Protein AF-J2KLL9-F1 (afdb_monomer_lite)

Sequence (105 aa):
MEKHSPVQDWRDEIERNAYNAAFFELGLRWHWDGETYDRLMDLSQNASERIGHYLKTHQPHLLRAYDAEFLAVAIEQKKEIHRKREMASSSYFNWAESHGVELGA

Foldseek 3Di:
DPDDDPVVVVVLVLLQVLLQQLCVVVVNPDGDDPVLSVVLVVVDPDQLVSQLVCCVPPPVVVCVVDPSNVVSVSSVVSSVVSVVVCVVVCVPDDPVPVPDPPPDD

Radius of gyration: 17.24 Å; chains: 1; bounding box: 37×26×60 Å

Structure (mmCIF, N/CA/C/O backbone):
data_AF-J2KLL9-F1
#
_entry.id   AF-J2KLL9-F1
#
loop_
_atom_site.group_PDB
_atom_site.id
_atom_site.type_symbol
_atom_site.label_atom_id
_atom_site.label_alt_id
_atom_site.label_comp_id
_atom_site.label_asym_id
_atom_site.label_entity_id
_atom_site.label_seq_id
_atom_site.pdbx_PDB_ins_code
_atom_site.Cartn_x
_atom_site.Cartn_y
_atom_site.Cartn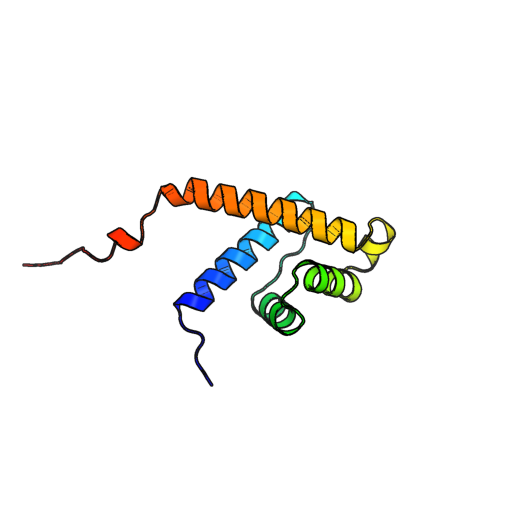_z
_atom_site.occupancy
_atom_site.B_iso_or_equiv
_atom_site.auth_seq_id
_atom_site.auth_comp_id
_atom_site.auth_asym_id
_atom_site.auth_atom_id
_atom_site.pdbx_PDB_model_num
ATOM 1 N N . MET A 1 1 ? -12.884 -15.745 -23.047 1.00 40.19 1 MET A N 1
ATOM 2 C CA . MET A 1 1 ? -11.538 -15.625 -22.447 1.00 40.19 1 MET A CA 1
ATOM 3 C C . MET A 1 1 ? -10.802 -14.561 -23.239 1.00 40.19 1 MET A C 1
ATOM 5 O O . MET A 1 1 ? -10.025 -14.879 -24.133 1.00 40.19 1 MET A O 1
ATOM 9 N N . GLU A 1 2 ? -11.169 -13.301 -23.012 1.00 44.78 2 GLU A N 1
AT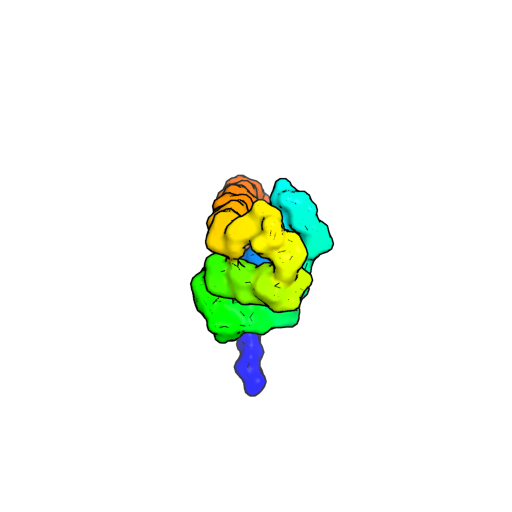OM 10 C CA . GLU A 1 2 ? -10.493 -12.167 -23.638 1.00 44.78 2 GLU A CA 1
ATOM 11 C C . GLU A 1 2 ? -9.120 -12.046 -22.992 1.00 44.78 2 GLU A C 1
ATOM 13 O O . GLU A 1 2 ? -8.986 -11.876 -21.784 1.00 44.78 2 GLU A O 1
ATOM 18 N N . LYS A 1 3 ? -8.096 -12.288 -23.805 1.00 46.12 3 LYS A N 1
ATOM 19 C CA . LYS A 1 3 ? -6.705 -12.195 -23.397 1.00 46.12 3 LYS A CA 1
ATOM 20 C C . LYS A 1 3 ? -6.432 -10.719 -23.140 1.00 46.12 3 LYS A C 1
ATOM 22 O O . LYS A 1 3 ? -6.513 -9.932 -24.084 1.00 46.12 3 LYS A O 1
ATOM 27 N N . HIS A 1 4 ? -6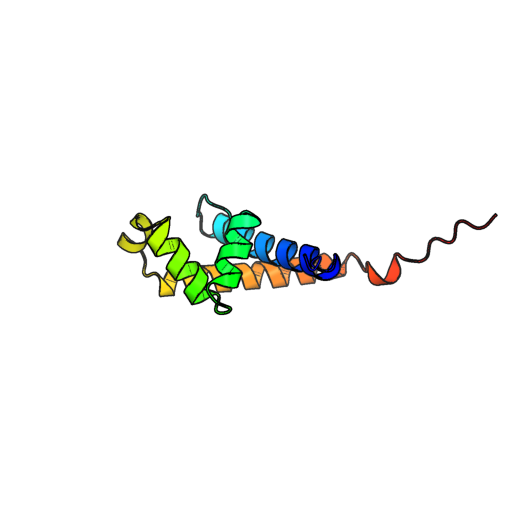.129 -10.360 -21.893 1.00 48.91 4 HIS A N 1
ATOM 28 C CA . HIS A 1 4 ? -5.521 -9.068 -21.592 1.00 48.91 4 HIS A CA 1
ATOM 29 C C . HIS A 1 4 ? -4.379 -8.859 -22.588 1.00 48.91 4 HIS A C 1
ATOM 31 O O . HIS A 1 4 ? -3.573 -9.764 -22.828 1.00 48.91 4 HIS A O 1
ATOM 37 N N . SER A 1 5 ? -4.372 -7.709 -23.260 1.00 53.22 5 SER A N 1
ATOM 38 C CA . SER A 1 5 ? -3.299 -7.412 -24.202 1.00 53.22 5 SER A CA 1
ATOM 39 C C . SER A 1 5 ? -1.966 -7.425 -23.441 1.00 53.22 5 SER A C 1
ATOM 41 O O . SER A 1 5 ? -1.930 -6.948 -22.307 1.00 53.22 5 SER A O 1
ATOM 43 N N . PRO A 1 6 ? -0.852 -7.889 -24.037 1.00 55.50 6 PRO A N 1
ATOM 44 C CA . PRO A 1 6 ? 0.463 -7.889 -23.375 1.00 55.50 6 PRO A CA 1
ATOM 45 C C . PRO A 1 6 ? 0.902 -6.480 -22.927 1.00 55.50 6 PRO A C 1
ATOM 47 O O . PRO A 1 6 ? 1.724 -6.322 -22.034 1.00 55.50 6 PRO A O 1
ATOM 50 N N . VAL A 1 7 ? 0.294 -5.442 -23.515 1.00 58.28 7 VAL A N 1
ATOM 51 C CA . VAL A 1 7 ? 0.483 -4.020 -23.192 1.00 58.28 7 VAL A CA 1
ATOM 52 C C . VAL A 1 7 ? -0.427 -3.532 -22.038 1.00 58.28 7 VAL A C 1
ATOM 54 O O . VAL A 1 7 ? -0.426 -2.356 -21.683 1.00 58.28 7 VAL A O 1
ATOM 57 N N . GLN A 1 8 ? -1.238 -4.384 -21.428 1.00 62.31 8 GLN A N 1
ATOM 58 C CA . GLN A 1 8 ? -1.942 -4.061 -20.180 1.00 62.31 8 GLN A CA 1
ATOM 59 C C . GLN A 1 8 ? -1.218 -4.716 -19.007 1.00 62.31 8 GLN A C 1
ATOM 61 O O . GLN A 1 8 ? -0.831 -4.011 -18.084 1.00 62.31 8 GLN A O 1
ATOM 66 N N . ASP A 1 9 ? -0.853 -5.988 -19.170 1.00 67.56 9 ASP A N 1
ATOM 67 C CA . ASP A 1 9 ? -0.115 -6.793 -18.190 1.00 67.56 9 ASP A CA 1
ATOM 68 C C . ASP A 1 9 ? 1.129 -6.070 -17.630 1.00 67.56 9 ASP A C 1
ATOM 70 O O . ASP A 1 9 ? 1.199 -5.777 -16.442 1.00 67.56 9 ASP A O 1
ATOM 74 N N . TRP A 1 10 ? 2.032 -5.596 -18.496 1.00 71.81 10 TRP A N 1
ATOM 75 C CA . TRP A 1 10 ? 3.225 -4.835 -18.078 1.00 71.81 10 TRP A CA 1
ATOM 76 C C . TRP A 1 10 ? 2.933 -3.530 -17.299 1.00 71.81 10 TRP A C 1
ATOM 78 O O . TRP A 1 10 ? 3.738 -3.112 -16.470 1.00 71.81 10 TRP A O 1
ATOM 88 N N . ARG A 1 11 ? 1.802 -2.848 -17.545 1.00 78.44 11 ARG A N 1
ATOM 89 C CA . ARG A 1 11 ? 1.441 -1.591 -16.857 1.00 78.44 11 ARG A CA 1
ATOM 90 C C . ARG A 1 11 ? 0.921 -1.883 -15.463 1.00 78.44 11 ARG A C 1
ATOM 92 O O . ARG A 1 11 ? 1.289 -1.179 -14.525 1.00 78.44 11 ARG A O 1
ATOM 99 N N . ASP A 1 12 ? 0.100 -2.919 -15.350 1.00 82.25 12 ASP A N 1
ATOM 100 C CA . ASP A 1 12 ? -0.386 -3.428 -14.076 1.00 82.25 12 ASP A CA 1
ATOM 101 C C . ASP A 1 12 ? 0.777 -3.946 -13.221 1.00 82.25 12 ASP A C 1
ATOM 103 O O . ASP A 1 12 ? 0.840 -3.664 -12.024 1.00 82.25 12 ASP A O 1
ATOM 107 N N . GLU A 1 13 ? 1.774 -4.592 -13.832 1.00 82.94 13 GLU A N 1
ATOM 108 C CA . GLU A 1 13 ? 2.998 -5.000 -13.140 1.00 82.94 13 GLU A CA 1
ATOM 109 C C . GLU A 1 13 ? 3.821 -3.816 -12.618 1.00 82.94 13 GLU A C 1
ATOM 111 O O . GLU A 1 13 ? 4.249 -3.842 -11.460 1.00 82.94 13 GLU A O 1
ATOM 116 N N . ILE A 1 14 ? 4.017 -2.770 -13.432 1.00 84.75 14 ILE A N 1
ATOM 117 C CA . ILE A 1 14 ? 4.720 -1.543 -13.021 1.00 84.75 14 ILE A CA 1
ATOM 118 C C . ILE A 1 14 ? 3.971 -0.857 -11.873 1.00 84.75 14 ILE A C 1
ATOM 120 O O . ILE A 1 14 ? 4.576 -0.468 -10.871 1.00 84.75 14 ILE A O 1
ATOM 124 N N . GLU A 1 15 ? 2.648 -0.723 -11.979 1.00 86.12 15 GLU A N 1
ATOM 125 C CA . GLU A 1 15 ? 1.848 -0.100 -10.927 1.00 86.12 15 GLU A CA 1
ATOM 126 C C . GLU A 1 15 ? 1.883 -0.917 -9.626 1.00 86.12 15 GLU A C 1
ATOM 128 O O . GLU A 1 15 ? 2.126 -0.357 -8.550 1.00 86.12 15 GLU A O 1
ATOM 133 N N . ARG A 1 16 ? 1.724 -2.242 -9.712 1.00 90.12 16 ARG A N 1
ATOM 134 C CA . ARG A 1 16 ? 1.851 -3.159 -8.573 1.00 90.12 16 ARG A CA 1
ATOM 135 C C . ARG A 1 16 ? 3.231 -3.052 -7.920 1.00 90.12 16 ARG A C 1
ATOM 137 O O . ARG A 1 16 ? 3.321 -2.999 -6.693 1.00 90.12 16 ARG A O 1
ATOM 144 N N . ASN A 1 17 ? 4.303 -2.973 -8.711 1.00 88.12 17 ASN A N 1
ATOM 145 C CA . ASN A 1 17 ? 5.660 -2.808 -8.192 1.00 88.12 17 ASN A CA 1
ATOM 146 C C . ASN A 1 17 ? 5.830 -1.479 -7.436 1.00 88.12 17 ASN A C 1
ATOM 148 O O . ASN A 1 17 ? 6.407 -1.460 -6.348 1.00 88.12 17 ASN A O 1
ATOM 152 N N . ALA A 1 18 ? 5.256 -0.384 -7.943 1.00 89.00 18 ALA A N 1
ATOM 153 C CA . ALA A 1 18 ? 5.283 0.911 -7.262 1.00 89.00 18 ALA A CA 1
ATOM 154 C C . ALA A 1 18 ? 4.549 0.882 -5.907 1.00 89.00 18 ALA A C 1
ATOM 156 O O . ALA A 1 18 ? 5.023 1.484 -4.939 1.00 89.00 18 ALA A O 1
ATOM 157 N N . TYR A 1 19 ? 3.428 0.157 -5.806 1.00 90.38 19 TYR A N 1
ATOM 158 C CA . TYR A 1 19 ? 2.760 -0.086 -4.521 1.00 90.38 19 TYR A CA 1
ATOM 159 C C . TYR A 1 19 ? 3.629 -0.920 -3.573 1.00 90.38 19 TYR A C 1
ATOM 161 O O . TYR A 1 19 ? 3.792 -0.553 -2.411 1.00 90.38 19 TYR A O 1
ATOM 169 N N . ASN A 1 20 ? 4.246 -1.995 -4.067 1.00 91.50 20 ASN A N 1
ATOM 170 C CA . ASN A 1 20 ? 5.121 -2.848 -3.260 1.00 91.50 20 ASN A CA 1
ATOM 171 C C . ASN A 1 20 ? 6.339 -2.085 -2.715 1.00 91.50 20 ASN A C 1
ATOM 173 O O . ASN A 1 20 ? 6.683 -2.225 -1.540 1.00 91.50 20 ASN A O 1
ATOM 177 N N . ALA A 1 21 ? 6.939 -1.211 -3.526 1.00 89.75 21 ALA A N 1
ATOM 178 C CA . ALA A 1 21 ? 8.001 -0.312 -3.086 1.00 89.75 21 ALA A CA 1
ATOM 179 C C . ALA A 1 21 ? 7.515 0.667 -2.001 1.00 89.75 21 ALA A C 1
ATOM 181 O O . ALA A 1 21 ? 8.193 0.857 -0.989 1.00 89.75 21 ALA A O 1
ATOM 182 N N . ALA A 1 22 ? 6.315 1.235 -2.166 1.00 91.31 22 ALA A N 1
ATOM 183 C CA . ALA A 1 22 ? 5.712 2.118 -1.172 1.00 91.31 22 ALA A CA 1
ATOM 184 C C . ALA A 1 22 ? 5.469 1.411 0.171 1.00 91.31 22 ALA A C 1
ATOM 186 O O . ALA A 1 22 ? 5.747 1.987 1.224 1.00 91.31 22 ALA A O 1
ATOM 187 N N . PHE A 1 23 ? 4.999 0.159 0.153 1.00 90.94 23 PHE A N 1
ATOM 188 C CA . PHE A 1 23 ? 4.832 -0.645 1.366 1.00 90.94 23 PHE A CA 1
ATOM 189 C C . PHE A 1 23 ? 6.165 -0.854 2.084 1.00 90.94 23 PHE A C 1
ATOM 191 O O . PHE A 1 23 ? 6.263 -0.579 3.282 1.00 90.94 23 PHE A O 1
ATOM 198 N N . PHE A 1 24 ? 7.203 -1.250 1.346 1.00 89.62 24 PHE A N 1
ATOM 199 C CA . PHE A 1 24 ? 8.533 -1.473 1.904 1.00 89.62 24 PHE A CA 1
ATOM 200 C C . PHE A 1 24 ? 9.105 -0.208 2.563 1.00 89.62 24 PHE A C 1
ATOM 202 O O . PHE A 1 24 ? 9.611 -0.268 3.683 1.00 89.62 24 PHE A O 1
ATOM 209 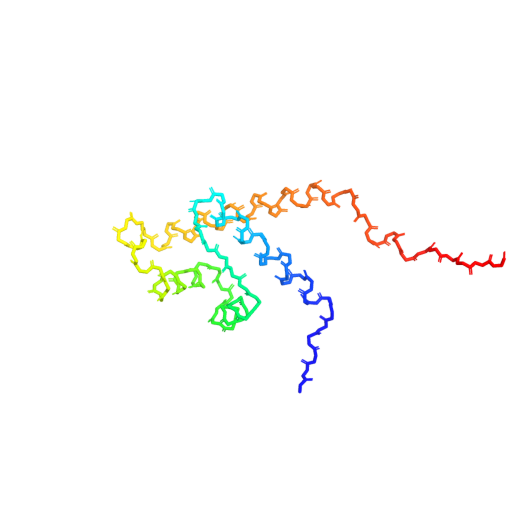N N . GLU A 1 25 ? 8.956 0.956 1.926 1.00 88.62 25 GLU A N 1
ATOM 210 C CA . GLU A 1 25 ? 9.409 2.240 2.480 1.00 88.62 25 GLU A CA 1
ATOM 211 C C . GLU A 1 25 ? 8.624 2.713 3.704 1.00 88.62 25 GLU A C 1
ATOM 213 O O . GLU A 1 25 ? 9.171 3.412 4.557 1.00 88.62 25 GLU A O 1
ATOM 218 N N . LEU A 1 26 ? 7.350 2.339 3.809 1.00 87.81 26 LEU A N 1
ATOM 219 C CA . LEU A 1 26 ? 6.533 2.588 4.998 1.00 87.81 26 LEU A CA 1
ATOM 220 C C . LEU A 1 26 ? 6.792 1.560 6.115 1.00 87.81 26 LEU A C 1
ATOM 222 O O . LEU A 1 26 ? 6.174 1.638 7.174 1.00 87.81 26 LEU A O 1
ATOM 226 N N . GLY A 1 27 ? 7.702 0.602 5.901 1.00 88.94 27 GLY A N 1
ATOM 227 C CA . GLY A 1 27 ? 8.004 -0.470 6.852 1.00 88.94 27 GLY A CA 1
ATOM 228 C C . GLY A 1 27 ? 6.930 -1.559 6.913 1.00 88.94 27 GLY A C 1
ATOM 229 O O . GLY A 1 27 ? 6.920 -2.372 7.841 1.00 88.94 27 GLY A O 1
ATOM 230 N N . LEU A 1 28 ? 6.026 -1.590 5.934 1.00 88.38 28 LEU A N 1
ATOM 231 C CA . LEU A 1 28 ? 4.966 -2.581 5.814 1.00 88.38 28 LEU A CA 1
ATOM 232 C C . LEU A 1 28 ? 5.558 -3.841 5.172 1.00 88.38 28 LEU A C 1
ATOM 234 O O . LEU A 1 28 ? 6.032 -3.822 4.040 1.00 88.38 28 LEU A O 1
ATOM 238 N N . ARG A 1 29 ? 5.562 -4.954 5.910 1.00 86.25 29 ARG A N 1
ATOM 239 C CA . ARG A 1 29 ? 6.218 -6.210 5.495 1.00 86.25 29 ARG A CA 1
ATOM 240 C C . ARG A 1 29 ? 5.342 -7.095 4.600 1.00 86.25 29 ARG A C 1
ATOM 242 O O . ARG A 1 29 ? 5.403 -8.317 4.707 1.00 86.25 29 ARG A O 1
ATOM 249 N N . TRP A 1 30 ? 4.505 -6.502 3.757 1.00 88.88 30 TRP A N 1
ATOM 250 C CA . TRP A 1 30 ? 3.679 -7.234 2.797 1.00 88.88 30 TRP A CA 1
ATOM 251 C C . TRP A 1 30 ? 3.833 -6.659 1.396 1.00 88.88 30 TRP A C 1
ATOM 253 O O . TRP A 1 30 ? 4.275 -5.529 1.207 1.00 88.88 30 TRP A O 1
ATOM 263 N N . HIS A 1 31 ? 3.398 -7.442 0.419 1.00 91.69 31 HIS A N 1
ATOM 264 C CA . HIS A 1 31 ? 3.300 -7.046 -0.975 1.00 91.69 31 HIS A CA 1
ATOM 265 C C . HIS A 1 31 ? 1.978 -7.552 -1.555 1.00 91.69 31 HIS A C 1
ATOM 267 O O . HIS A 1 31 ? 1.384 -8.505 -1.043 1.00 91.69 31 HIS A O 1
ATOM 273 N N . TRP A 1 32 ? 1.519 -6.923 -2.629 1.00 91.69 32 TRP A N 1
ATOM 274 C CA . TRP A 1 32 ? 0.448 -7.457 -3.457 1.00 91.69 32 TRP A CA 1
ATOM 275 C C . TRP A 1 32 ? 1.049 -8.303 -4.575 1.00 91.69 32 TRP A C 1
ATOM 277 O O . TRP A 1 32 ? 1.946 -7.858 -5.293 1.00 91.69 32 TRP A O 1
ATOM 287 N N . ASP A 1 33 ? 0.566 -9.539 -4.681 1.00 90.31 33 ASP A N 1
ATOM 288 C CA . ASP A 1 33 ? 0.782 -10.397 -5.845 1.00 90.31 33 ASP A CA 1
ATOM 289 C C . ASP A 1 33 ? -0.204 -10.023 -6.972 1.00 90.31 33 ASP A C 1
ATOM 291 O O . ASP A 1 33 ? -1.095 -9.198 -6.764 1.00 90.31 33 ASP A O 1
ATOM 295 N N . GLY A 1 34 ? -0.046 -10.593 -8.170 1.00 86.69 34 GLY A N 1
ATOM 296 C CA . GLY A 1 34 ? -0.918 -10.332 -9.318 1.00 86.69 34 GLY A CA 1
ATOM 297 C C . GLY A 1 34 ? -2.373 -10.672 -9.028 1.00 86.69 34 GLY A C 1
ATOM 298 O O . GLY A 1 34 ? -3.241 -9.852 -9.298 1.00 86.69 34 GLY A O 1
ATOM 299 N N . GLU A 1 35 ? -2.635 -11.808 -8.377 1.00 88.44 35 GLU A N 1
ATOM 300 C CA . GLU A 1 35 ? -4.006 -12.206 -8.027 1.00 88.44 35 GLU A CA 1
ATOM 301 C C . GLU A 1 35 ? -4.649 -11.231 -7.025 1.00 88.44 35 GLU A C 1
ATOM 303 O O . GLU A 1 35 ? -5.797 -10.812 -7.184 1.00 88.44 35 GLU A O 1
ATOM 308 N N . THR A 1 36 ? -3.895 -10.818 -6.000 1.00 90.12 36 THR A N 1
ATOM 309 C CA . THR A 1 36 ? -4.369 -9.838 -5.012 1.00 90.12 36 THR A CA 1
ATOM 310 C C . THR A 1 36 ? -4.632 -8.486 -5.664 1.00 90.12 36 THR A C 1
ATOM 312 O O . THR A 1 36 ? -5.630 -7.842 -5.354 1.00 90.12 36 THR A O 1
ATOM 315 N N . TYR A 1 37 ? -3.742 -8.047 -6.553 1.00 89.25 37 TYR A N 1
ATOM 316 C CA . TYR A 1 37 ? -3.873 -6.778 -7.255 1.00 89.25 37 TYR A CA 1
ATOM 317 C C . TYR A 1 37 ? -5.094 -6.770 -8.183 1.00 89.25 37 TYR A C 1
ATOM 319 O O . TYR A 1 37 ? -5.889 -5.837 -8.108 1.00 89.25 37 TYR A O 1
ATOM 327 N N . ASP A 1 38 ? -5.295 -7.828 -8.970 1.00 88.62 38 ASP A N 1
ATOM 328 C CA . ASP A 1 38 ? -6.438 -7.969 -9.878 1.00 88.62 38 ASP A CA 1
ATOM 329 C C . ASP A 1 38 ? -7.772 -7.959 -9.115 1.00 88.62 38 ASP A C 1
ATOM 331 O O . ASP A 1 38 ? -8.657 -7.154 -9.403 1.00 88.62 38 ASP A O 1
ATOM 335 N N . ARG A 1 39 ? -7.868 -8.729 -8.018 1.00 89.62 39 ARG A N 1
ATOM 336 C CA . ARG A 1 39 ? -9.041 -8.701 -7.128 1.00 89.62 39 ARG A CA 1
ATOM 337 C C . ARG A 1 39 ? -9.314 -7.303 -6.566 1.00 89.62 39 ARG A C 1
ATOM 339 O O . ARG A 1 39 ? -10.469 -6.918 -6.398 1.00 89.62 39 ARG A O 1
ATOM 346 N N . LEU A 1 40 ? -8.271 -6.555 -6.211 1.00 89.88 40 LEU A N 1
ATOM 347 C CA . LEU A 1 40 ? -8.431 -5.193 -5.704 1.00 89.88 40 LEU A CA 1
ATOM 348 C C . LEU A 1 40 ? -8.851 -4.226 -6.819 1.00 89.88 40 LEU A C 1
ATOM 350 O O . LEU A 1 40 ? -9.656 -3.337 -6.552 1.00 89.88 40 LEU A O 1
ATOM 354 N N . MET A 1 41 ? -8.353 -4.393 -8.047 1.00 88.38 41 MET A N 1
ATOM 355 C CA . MET A 1 41 ? -8.790 -3.611 -9.210 1.00 88.38 41 MET A CA 1
ATOM 356 C C . MET A 1 41 ? -10.267 -3.841 -9.543 1.00 88.38 41 MET A C 1
ATOM 358 O O . MET A 1 41 ? -10.970 -2.868 -9.813 1.00 88.38 41 MET A O 1
ATOM 362 N N . ASP A 1 42 ? -10.744 -5.086 -9.456 1.00 89.44 42 ASP A N 1
ATOM 363 C CA . ASP A 1 42 ? -12.161 -5.436 -9.646 1.00 89.44 42 ASP A CA 1
ATOM 364 C C . ASP A 1 42 ? -13.061 -4.807 -8.567 1.00 89.44 42 ASP A C 1
ATOM 366 O O . ASP A 1 42 ? -14.167 -4.347 -8.849 1.00 89.44 42 ASP A O 1
ATOM 370 N N . LEU A 1 43 ? -12.557 -4.700 -7.330 1.00 89.88 43 LEU A N 1
ATOM 371 C CA . LEU A 1 43 ? -13.296 -4.117 -6.210 1.00 89.88 43 LEU A CA 1
ATOM 372 C C . LEU A 1 43 ? -13.599 -2.621 -6.407 1.00 89.88 43 LEU A C 1
ATOM 374 O O . LEU A 1 43 ? -14.719 -2.178 -6.155 1.00 89.88 43 LEU A O 1
ATOM 378 N N . SER A 1 44 ? -12.593 -1.814 -6.754 1.00 88.31 44 SER A N 1
ATOM 379 C CA . SER A 1 44 ? -12.773 -0.371 -6.952 1.00 88.31 44 SER A CA 1
ATOM 380 C C . SER A 1 44 ? -11.634 0.232 -7.766 1.00 88.31 44 SER A C 1
ATOM 382 O O . SER A 1 44 ? -10.462 -0.087 -7.571 1.00 88.31 44 SER A O 1
ATOM 384 N N . GLN A 1 45 ? -11.959 1.204 -8.620 1.00 84.69 45 GLN A N 1
ATOM 385 C CA . GLN A 1 45 ? -10.962 2.020 -9.319 1.00 84.69 45 GLN A CA 1
ATOM 386 C C . GLN A 1 45 ? -10.279 3.043 -8.392 1.00 84.69 45 GLN A C 1
ATOM 388 O O . GLN A 1 45 ? -9.198 3.538 -8.720 1.00 84.69 45 GLN A O 1
ATOM 393 N N . ASN A 1 46 ? -10.853 3.320 -7.216 1.00 88.25 46 ASN A N 1
ATOM 394 C CA . ASN A 1 46 ? -10.287 4.243 -6.237 1.00 88.25 46 ASN A CA 1
ATOM 395 C C . ASN A 1 46 ? -9.211 3.551 -5.389 1.00 88.25 46 ASN A C 1
ATOM 397 O O . ASN A 1 46 ? -9.500 2.630 -4.623 1.00 88.25 46 ASN A O 1
ATOM 401 N N . ALA A 1 47 ? -7.970 4.038 -5.455 1.00 86.81 47 ALA A N 1
ATOM 402 C CA . ALA A 1 47 ? -6.848 3.474 -4.705 1.00 86.81 47 ALA A CA 1
ATOM 403 C C . ALA A 1 47 ? -7.079 3.455 -3.187 1.00 86.81 47 ALA A C 1
ATOM 405 O O . ALA A 1 47 ? -6.823 2.436 -2.545 1.00 86.81 47 ALA A O 1
ATOM 406 N N . SER A 1 48 ? -7.629 4.533 -2.622 1.00 88.25 48 SER A N 1
ATOM 407 C CA . SER A 1 48 ? -7.925 4.603 -1.189 1.00 88.25 48 SER A CA 1
ATOM 408 C C . SER A 1 48 ? -8.951 3.570 -0.734 1.00 88.25 48 SER A C 1
ATOM 410 O O . SER A 1 48 ? -8.792 2.990 0.339 1.00 88.25 48 SER A O 1
ATOM 412 N N . GLU A 1 49 ? -9.972 3.287 -1.548 1.00 90.88 49 GLU A N 1
ATOM 413 C CA . GLU A 1 49 ? -10.958 2.253 -1.222 1.00 90.88 49 GLU A CA 1
ATOM 414 C C . GLU A 1 49 ? -10.340 0.857 -1.261 1.00 90.88 49 GLU A C 1
ATOM 416 O O . GLU A 1 49 ? -10.550 0.075 -0.334 1.00 90.88 49 GLU A O 1
ATOM 421 N N . ARG A 1 50 ? -9.513 0.564 -2.273 1.00 91.69 50 ARG A N 1
ATOM 422 C CA . ARG A 1 50 ? -8.780 -0.708 -2.369 1.00 91.69 50 ARG A CA 1
ATOM 423 C C . ARG A 1 50 ? -7.862 -0.927 -1.174 1.00 91.69 50 ARG A C 1
ATOM 425 O O . ARG A 1 50 ? -7.921 -1.973 -0.529 1.00 91.69 50 ARG A O 1
ATOM 432 N N . ILE A 1 51 ? -7.034 0.070 -0.860 1.00 90.69 51 ILE A N 1
ATOM 433 C CA . ILE A 1 51 ? -6.095 0.013 0.264 1.00 90.69 51 ILE A CA 1
ATOM 434 C C . ILE A 1 51 ? -6.868 -0.128 1.574 1.00 90.69 51 ILE A C 1
ATOM 436 O O . ILE A 1 51 ? -6.567 -1.011 2.373 1.00 90.69 51 ILE A O 1
ATOM 440 N N . GLY A 1 52 ? -7.901 0.691 1.782 1.00 91.75 52 GLY A N 1
ATOM 441 C CA . GLY A 1 52 ? -8.733 0.637 2.978 1.00 91.75 52 GLY A CA 1
ATOM 442 C C . GLY A 1 52 ? -9.421 -0.716 3.154 1.00 91.75 52 GLY A C 1
ATOM 443 O O . GLY A 1 52 ? -9.433 -1.257 4.260 1.00 91.75 52 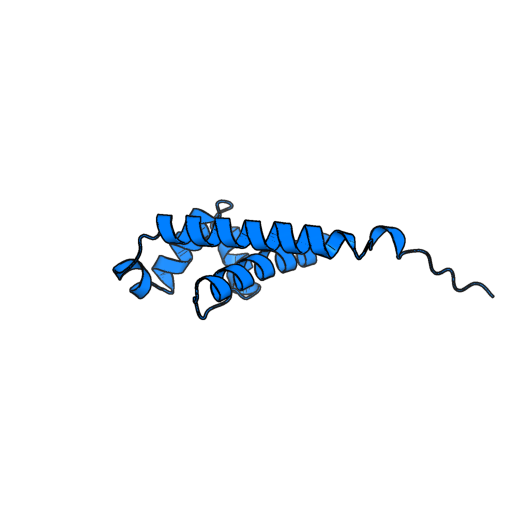GLY A O 1
ATOM 444 N N . HIS A 1 53 ? -9.950 -1.298 2.076 1.00 92.25 53 HIS A N 1
ATOM 445 C CA . HIS A 1 53 ? -10.542 -2.632 2.100 1.00 92.25 53 HIS A CA 1
ATOM 446 C C . HIS A 1 53 ? -9.496 -3.701 2.443 1.00 92.25 53 HIS A C 1
ATOM 448 O O . HIS A 1 53 ? -9.717 -4.508 3.345 1.00 92.25 53 HIS A O 1
ATOM 454 N N . TYR A 1 54 ? -8.328 -3.673 1.795 1.00 92.31 54 TYR A N 1
ATOM 455 C CA . TYR A 1 54 ? -7.242 -4.614 2.076 1.00 92.31 54 TYR A CA 1
ATOM 456 C C . TYR A 1 54 ? -6.768 -4.526 3.533 1.00 92.31 54 TYR A C 1
ATOM 458 O O . TYR A 1 54 ? -6.600 -5.550 4.195 1.00 92.31 54 TYR A O 1
ATOM 466 N N . LEU A 1 55 ? -6.610 -3.310 4.065 1.00 91.56 55 LEU A N 1
ATOM 467 C CA . LEU A 1 55 ? -6.215 -3.087 5.454 1.00 91.56 55 LEU A CA 1
ATOM 468 C C . LEU A 1 55 ? -7.255 -3.637 6.435 1.00 91.56 55 LEU A C 1
ATOM 470 O O . LEU A 1 55 ? -6.884 -4.290 7.406 1.00 91.56 55 LEU A O 1
ATOM 474 N N . LYS A 1 56 ? -8.550 -3.434 6.173 1.00 91.06 56 LYS A N 1
ATOM 475 C CA . LYS A 1 56 ? -9.630 -3.958 7.027 1.00 91.06 56 LYS A CA 1
ATOM 476 C C . LYS A 1 56 ? -9.673 -5.486 7.033 1.00 91.06 56 LYS A C 1
ATOM 478 O O . LYS A 1 56 ? -9.871 -6.077 8.091 1.00 91.06 56 LYS A O 1
ATOM 483 N N . THR A 1 57 ? -9.464 -6.111 5.877 1.00 91.31 57 THR A N 1
ATOM 484 C CA . THR A 1 57 ? -9.584 -7.566 5.710 1.00 91.31 57 THR A CA 1
ATOM 485 C C . THR A 1 57 ? -8.331 -8.317 6.165 1.00 91.31 57 THR A C 1
ATOM 487 O O . THR A 1 57 ? -8.433 -9.318 6.869 1.00 91.31 57 THR A O 1
ATOM 490 N N . HIS A 1 58 ? -7.141 -7.837 5.792 1.00 90.00 58 HIS A N 1
ATOM 491 C CA . HIS A 1 58 ? -5.879 -8.557 5.999 1.00 90.00 58 HIS A CA 1
ATOM 492 C C . HIS A 1 58 ? -5.005 -7.969 7.111 1.00 90.00 58 HIS A C 1
ATOM 494 O O . HIS A 1 58 ? -4.200 -8.692 7.694 1.00 90.00 58 HIS A O 1
ATOM 500 N N . GLN A 1 59 ? -5.140 -6.674 7.417 1.00 89.62 59 GLN A N 1
ATOM 501 C CA . GLN A 1 59 ? -4.267 -5.958 8.356 1.00 89.62 59 GLN A CA 1
ATOM 502 C C . GLN A 1 59 ? -5.043 -5.185 9.447 1.00 89.62 59 GLN A C 1
ATOM 504 O O . GLN A 1 59 ? -4.684 -4.048 9.768 1.00 89.62 59 GLN A O 1
ATOM 509 N N . PRO A 1 60 ? -6.085 -5.765 10.084 1.00 89.38 60 PRO A N 1
ATOM 510 C CA . PRO A 1 60 ? -6.916 -5.029 11.042 1.00 89.38 60 PRO A CA 1
ATOM 511 C C . PRO A 1 60 ? -6.127 -4.551 12.269 1.00 89.38 60 PRO A C 1
ATOM 513 O O . PRO A 1 60 ? -6.520 -3.602 12.940 1.00 89.38 60 PRO A O 1
ATOM 516 N N . HIS A 1 61 ? -4.988 -5.183 12.566 1.00 88.75 61 HIS A N 1
ATOM 517 C CA . HIS A 1 61 ? -4.121 -4.789 13.671 1.00 88.75 61 HIS A CA 1
ATOM 518 C C . HIS A 1 61 ? -3.459 -3.420 13.459 1.00 88.75 61 HIS A C 1
ATOM 520 O O . HIS A 1 61 ? -3.230 -2.711 14.434 1.00 88.75 61 HIS A O 1
ATOM 526 N N . LEU A 1 62 ? -3.200 -3.014 12.214 1.00 87.69 62 LEU A N 1
ATOM 527 C CA . LEU A 1 62 ? -2.674 -1.682 11.903 1.00 87.69 62 LEU A CA 1
ATOM 528 C C . LEU A 1 62 ? -3.714 -0.590 12.060 1.00 87.69 62 LEU A C 1
ATOM 530 O O . LEU A 1 62 ? -3.372 0.507 12.492 1.00 87.69 62 LEU A O 1
ATOM 534 N N . LEU A 1 63 ? -4.980 -0.923 11.809 1.00 89.50 63 LEU A N 1
ATOM 535 C CA . LEU A 1 63 ? -6.102 -0.011 12.015 1.00 89.50 63 LEU A CA 1
ATOM 536 C C . LEU A 1 63 ? -6.353 0.317 13.494 1.00 89.50 63 LEU A C 1
ATOM 538 O O . LEU A 1 63 ? -7.160 1.180 13.816 1.00 89.50 63 LEU A O 1
ATOM 542 N N . ARG A 1 64 ? -5.651 -0.357 14.414 1.00 89.94 64 ARG A N 1
ATOM 543 C CA . ARG A 1 64 ? -5.641 -0.007 15.841 1.00 89.94 64 ARG A CA 1
ATOM 544 C C . ARG A 1 64 ? -4.672 1.127 16.168 1.00 89.94 64 ARG A C 1
ATOM 546 O O . ARG A 1 64 ? -4.816 1.743 17.218 1.00 89.94 64 ARG A O 1
ATOM 553 N N . ALA A 1 65 ? -3.667 1.343 15.321 1.00 89.81 65 ALA A N 1
ATOM 554 C CA . ALA A 1 65 ? -2.613 2.336 15.521 1.00 89.81 65 ALA A CA 1
ATOM 555 C C . ALA A 1 65 ? -2.731 3.518 14.549 1.00 89.81 65 ALA A C 1
ATOM 557 O O . ALA A 1 65 ? -2.356 4.633 14.902 1.00 89.81 65 ALA A O 1
ATOM 558 N N . TYR A 1 66 ? -3.257 3.280 13.347 1.00 90.81 66 TYR A N 1
ATOM 559 C CA . TYR A 1 66 ? -3.371 4.270 12.283 1.00 90.81 66 TYR A CA 1
ATOM 560 C C . TYR A 1 66 ? -4.745 4.213 11.630 1.00 90.81 66 TYR A C 1
ATOM 562 O O . TYR A 1 66 ? -5.336 3.144 11.502 1.00 90.81 66 TYR A O 1
ATOM 570 N N . ASP A 1 67 ? -5.224 5.358 11.159 1.00 89.44 67 ASP A N 1
ATOM 571 C CA . ASP A 1 67 ? -6.483 5.417 10.428 1.00 89.44 67 ASP A CA 1
ATOM 572 C C . ASP A 1 67 ? -6.337 4.853 9.005 1.00 89.44 67 ASP A C 1
ATOM 574 O O . ASP A 1 67 ? -5.286 4.993 8.369 1.00 89.44 67 ASP A O 1
ATOM 578 N N . ALA A 1 68 ? -7.393 4.220 8.490 1.00 89.31 68 ALA A N 1
ATOM 579 C CA . ALA A 1 68 ? -7.354 3.579 7.173 1.00 89.31 68 ALA A CA 1
ATOM 580 C C . ALA A 1 68 ? -7.141 4.611 6.057 1.00 89.31 68 ALA A C 1
ATOM 582 O O . ALA A 1 68 ? -6.377 4.368 5.123 1.00 89.31 68 ALA A O 1
ATOM 583 N N . GLU A 1 69 ? -7.788 5.771 6.183 1.00 89.00 69 GLU A N 1
ATOM 584 C CA . GLU A 1 69 ? -7.652 6.877 5.235 1.00 89.00 69 GLU A CA 1
ATOM 585 C C . GLU A 1 69 ? -6.239 7.470 5.275 1.00 89.00 69 GLU A C 1
ATOM 587 O O . GLU A 1 69 ? -5.623 7.687 4.233 1.00 89.00 69 GLU A O 1
ATOM 592 N N . PHE A 1 70 ? -5.678 7.641 6.475 1.00 90.69 70 PHE A N 1
ATOM 593 C CA . PHE A 1 70 ? -4.314 8.135 6.643 1.00 90.69 70 PHE A CA 1
ATOM 594 C C . PHE A 1 70 ? -3.283 7.203 5.992 1.00 90.69 70 PHE A C 1
ATOM 596 O O . PHE A 1 70 ? -2.411 7.660 5.251 1.00 90.69 70 PHE A O 1
ATOM 603 N N . LEU A 1 71 ? -3.396 5.891 6.226 1.00 91.06 71 LEU A N 1
ATOM 604 C CA . LEU A 1 71 ? -2.511 4.906 5.603 1.00 91.06 71 LEU A CA 1
ATOM 605 C C . LEU A 1 71 ? -2.667 4.882 4.081 1.00 91.06 71 LEU A C 1
ATOM 607 O O . LEU A 1 71 ? -1.663 4.828 3.374 1.00 91.06 71 LEU A O 1
ATOM 611 N N . ALA A 1 72 ? -3.900 4.957 3.576 1.00 91.44 72 ALA A N 1
ATOM 612 C CA . ALA A 1 72 ? -4.160 5.023 2.144 1.00 91.44 72 ALA A CA 1
ATOM 613 C C . ALA A 1 72 ? -3.461 6.222 1.492 1.00 91.44 72 ALA A C 1
ATOM 615 O O . ALA A 1 72 ? -2.723 6.046 0.522 1.00 91.44 72 ALA A O 1
ATOM 616 N N . VAL A 1 73 ? -3.604 7.414 2.077 1.00 91.69 73 VAL A N 1
ATOM 617 C CA . VAL A 1 73 ? -2.929 8.628 1.597 1.00 91.69 73 VAL A CA 1
ATOM 618 C C . VAL A 1 73 ? -1.406 8.480 1.662 1.00 91.69 73 VAL A C 1
ATOM 620 O O . VAL A 1 73 ? -0.716 8.837 0.707 1.00 91.69 73 VAL A O 1
ATOM 623 N N . ALA A 1 74 ? -0.860 7.925 2.748 1.00 92.06 74 ALA A N 1
ATOM 624 C CA . ALA A 1 74 ? 0.584 7.725 2.889 1.00 92.06 74 ALA A CA 1
ATOM 625 C C . ALA A 1 74 ? 1.153 6.770 1.821 1.00 92.06 74 ALA A C 1
ATOM 627 O O . ALA A 1 74 ? 2.202 7.046 1.232 1.00 92.06 74 ALA A O 1
ATOM 628 N N . ILE A 1 75 ? 0.447 5.671 1.542 1.00 91.31 75 ILE A N 1
ATOM 629 C CA . ILE A 1 75 ? 0.809 4.698 0.505 1.00 91.31 75 ILE A CA 1
ATOM 630 C C . ILE A 1 75 ? 0.755 5.349 -0.881 1.00 91.31 75 ILE A C 1
ATOM 632 O O . ILE A 1 75 ? 1.704 5.212 -1.650 1.00 91.31 75 ILE A O 1
ATOM 636 N N . GLU A 1 76 ? -0.308 6.092 -1.192 1.00 91.25 76 GLU A N 1
ATOM 637 C CA . GLU A 1 76 ? -0.468 6.797 -2.471 1.00 91.25 76 GLU A CA 1
ATOM 638 C C . GLU A 1 76 ? 0.649 7.818 -2.714 1.00 91.25 76 GLU A C 1
ATOM 640 O O . GLU A 1 76 ? 1.244 7.853 -3.794 1.00 91.25 76 GLU A O 1
ATOM 645 N N . GLN A 1 77 ? 0.998 8.611 -1.697 1.00 90.88 77 GLN A N 1
ATOM 646 C CA . GLN A 1 77 ? 2.093 9.577 -1.794 1.00 90.88 77 GLN A CA 1
ATOM 647 C C . GLN A 1 77 ? 3.431 8.889 -2.066 1.00 90.88 77 GLN A C 1
ATOM 649 O O . GLN A 1 77 ? 4.186 9.315 -2.944 1.00 90.88 77 GLN A O 1
ATOM 654 N N . LYS A 1 78 ? 3.727 7.802 -1.345 1.00 90.56 78 LYS A N 1
ATOM 655 C CA . LYS A 1 78 ? 4.949 7.021 -1.564 1.00 90.56 78 LYS A CA 1
ATOM 656 C C . LYS A 1 78 ? 4.968 6.391 -2.951 1.00 90.56 78 LYS A C 1
ATOM 658 O O . LYS A 1 78 ? 5.963 6.550 -3.657 1.00 90.56 78 LYS A O 1
ATOM 663 N N . LYS A 1 79 ? 3.867 5.775 -3.389 1.00 89.81 79 LYS A N 1
ATOM 664 C CA . LYS A 1 79 ? 3.712 5.237 -4.748 1.00 89.81 79 LYS A CA 1
ATOM 665 C C . LYS A 1 79 ? 3.993 6.313 -5.795 1.00 89.81 79 LYS A C 1
ATOM 667 O O . LYS A 1 79 ? 4.735 6.053 -6.735 1.00 89.81 79 LYS A O 1
ATOM 672 N N . GLU A 1 80 ? 3.468 7.530 -5.640 1.00 87.00 80 GLU A N 1
ATOM 673 C CA . GLU A 1 80 ? 3.738 8.613 -6.592 1.00 87.00 80 GLU A CA 1
ATOM 674 C C . GLU A 1 80 ? 5.217 9.035 -6.605 1.00 87.00 80 GLU A C 1
ATOM 676 O O . GLU A 1 80 ? 5.768 9.292 -7.679 1.00 87.00 80 GLU A O 1
ATOM 681 N N . ILE A 1 81 ? 5.884 9.076 -5.448 1.00 85.19 81 ILE A N 1
ATOM 682 C CA . ILE A 1 81 ? 7.328 9.346 -5.369 1.00 85.19 81 ILE A CA 1
ATOM 683 C C . ILE A 1 81 ? 8.113 8.262 -6.115 1.00 85.19 81 ILE A C 1
ATOM 685 O O . ILE A 1 81 ? 9.000 8.594 -6.904 1.00 85.19 81 ILE A O 1
ATOM 689 N N . HIS A 1 82 ? 7.775 6.987 -5.909 1.00 80.75 82 HIS A N 1
ATOM 690 C CA . HIS A 1 82 ? 8.406 5.879 -6.624 1.00 80.75 82 HIS A CA 1
ATOM 691 C C . HIS A 1 82 ? 8.111 5.942 -8.116 1.00 80.75 82 HIS A C 1
ATOM 693 O O . HIS A 1 82 ? 9.054 5.911 -8.892 1.00 80.75 82 HIS A O 1
ATOM 699 N N . ARG A 1 83 ? 6.863 6.181 -8.531 1.00 78.50 83 ARG A N 1
ATOM 700 C CA . ARG A 1 83 ? 6.504 6.378 -9.942 1.00 78.50 83 ARG A CA 1
ATOM 701 C C . ARG A 1 83 ? 7.325 7.501 -10.572 1.00 78.50 83 ARG A C 1
ATOM 703 O O . ARG A 1 83 ? 7.875 7.320 -11.648 1.00 78.50 83 ARG A O 1
ATOM 710 N N . LYS A 1 84 ? 7.447 8.658 -9.911 1.00 78.38 84 LYS A N 1
ATOM 711 C CA . LYS A 1 84 ? 8.260 9.784 -10.408 1.00 78.38 84 LYS A CA 1
ATOM 712 C C . LYS A 1 84 ? 9.743 9.421 -10.493 1.00 78.38 84 LYS A C 1
ATOM 714 O O . LYS A 1 84 ? 10.390 9.803 -11.461 1.00 78.38 84 LYS A O 1
ATOM 719 N N . ARG A 1 85 ? 10.277 8.679 -9.517 1.00 73.06 85 ARG A N 1
ATOM 720 C CA . ARG A 1 85 ? 11.659 8.172 -9.548 1.00 73.06 85 ARG A CA 1
ATOM 721 C C . ARG A 1 85 ? 11.872 7.161 -10.666 1.00 73.06 85 ARG A C 1
ATOM 723 O O . ARG A 1 85 ? 12.861 7.276 -11.374 1.00 73.06 85 ARG A O 1
ATOM 730 N N . GLU A 1 86 ? 10.950 6.226 -10.854 1.00 68.19 86 GLU A N 1
ATOM 731 C CA . GLU A 1 86 ? 11.003 5.244 -11.933 1.00 68.19 86 GLU A CA 1
ATOM 732 C C . GLU A 1 86 ? 10.889 5.930 -13.290 1.00 68.19 86 GLU A C 1
ATOM 734 O O . GLU A 1 86 ? 11.677 5.628 -14.164 1.00 68.19 86 GLU A O 1
ATOM 739 N N . MET A 1 87 ? 10.027 6.936 -13.460 1.00 64.31 87 MET A N 1
ATOM 740 C CA . MET A 1 87 ? 9.956 7.732 -14.693 1.00 64.31 87 MET A CA 1
ATOM 741 C C . MET A 1 87 ? 11.222 8.569 -14.938 1.00 64.31 87 MET A C 1
ATOM 743 O O . MET A 1 87 ? 11.692 8.652 -16.070 1.00 64.31 87 MET A O 1
ATOM 747 N N . ALA A 1 88 ? 11.807 9.161 -13.893 1.00 62.03 88 ALA A N 1
ATOM 748 C CA . ALA A 1 88 ? 13.063 9.907 -13.996 1.00 62.03 88 ALA A CA 1
ATOM 749 C C . ALA A 1 88 ? 14.259 8.986 -14.294 1.00 62.03 88 ALA A C 1
ATOM 751 O O . ALA A 1 88 ? 15.152 9.359 -15.049 1.00 62.03 88 ALA A O 1
ATOM 752 N N . SER A 1 89 ? 14.252 7.768 -13.748 1.00 57.88 89 SER A N 1
ATOM 753 C CA . SER A 1 89 ? 15.235 6.720 -14.032 1.00 57.88 89 SER A CA 1
ATOM 754 C C . SER A 1 89 ? 14.990 6.049 -15.392 1.00 57.88 89 SER A C 1
ATOM 756 O O . SER A 1 89 ? 15.935 5.640 -16.058 1.00 57.88 89 SER A O 1
ATOM 758 N N . SER A 1 90 ? 13.734 5.972 -15.839 1.00 52.00 90 SER A N 1
ATOM 759 C CA . SER A 1 90 ? 13.294 5.397 -17.119 1.00 52.00 90 SER A CA 1
ATOM 760 C C . SER A 1 90 ? 13.437 6.370 -18.287 1.00 52.00 90 SER A C 1
ATOM 762 O O . SER A 1 90 ? 13.348 5.943 -19.437 1.00 52.00 90 SER A O 1
ATOM 764 N N . SER A 1 91 ? 13.787 7.635 -18.033 1.00 54.00 91 SER A N 1
ATOM 765 C CA . SER A 1 91 ? 14.391 8.501 -19.054 1.00 54.00 91 SER A CA 1
ATOM 766 C C . SER A 1 91 ? 15.693 7.913 -19.640 1.00 54.00 91 SER A C 1
ATOM 768 O O . SER A 1 91 ? 16.245 8.499 -20.568 1.00 54.00 91 SER A O 1
ATOM 770 N N . TYR A 1 92 ? 16.173 6.769 -19.129 1.00 49.12 92 TYR A N 1
ATOM 771 C CA . TYR A 1 92 ? 17.346 6.035 -19.602 1.00 49.12 92 TYR A CA 1
ATOM 772 C C . TYR A 1 92 ? 17.062 4.685 -20.295 1.00 49.12 92 TYR A C 1
ATOM 774 O O . TYR A 1 92 ? 17.990 3.898 -20.468 1.00 49.12 92 TYR A O 1
ATOM 782 N N . PHE A 1 93 ? 15.829 4.394 -20.736 1.00 50.81 93 PHE A N 1
ATOM 783 C CA . PHE A 1 93 ? 15.613 3.297 -21.695 1.00 50.81 93 PHE A CA 1
ATOM 784 C C . PHE A 1 93 ? 14.409 3.558 -22.615 1.00 50.81 93 PHE A C 1
ATOM 786 O O . PHE A 1 93 ? 13.267 3.217 -22.308 1.00 50.81 93 PHE A O 1
ATOM 793 N N . ASN A 1 94 ? 14.668 4.181 -23.769 1.00 58.00 94 ASN A N 1
ATOM 794 C CA . ASN A 1 94 ? 13.691 4.312 -24.851 1.00 58.00 94 ASN A CA 1
ATOM 795 C C . ASN A 1 94 ? 13.462 2.944 -25.520 1.00 58.00 94 ASN A C 1
ATOM 797 O O . ASN A 1 94 ? 14.076 2.612 -26.531 1.00 58.00 94 ASN A O 1
ATOM 801 N N . TRP A 1 95 ? 12.520 2.156 -24.997 1.00 53.75 95 TRP A N 1
ATOM 802 C CA . TRP A 1 95 ? 11.986 0.973 -25.694 1.00 53.75 95 TRP A CA 1
ATOM 803 C C . TRP A 1 95 ? 11.424 1.328 -27.086 1.00 53.75 95 TRP A C 1
ATOM 805 O O . TRP A 1 95 ? 11.528 0.534 -28.017 1.00 53.75 95 TRP A O 1
ATOM 815 N N . ALA A 1 96 ? 10.904 2.551 -27.257 1.00 46.59 96 ALA A N 1
ATOM 816 C CA . ALA A 1 96 ? 10.414 3.055 -28.541 1.00 46.59 96 ALA A CA 1
ATOM 817 C C . ALA A 1 96 ? 11.510 3.177 -29.624 1.00 46.59 96 ALA A C 1
ATOM 819 O O . ALA A 1 96 ? 11.177 3.252 -30.802 1.00 46.59 96 ALA A O 1
ATOM 820 N N . GLU A 1 97 ? 12.793 3.151 -29.245 1.00 46.84 97 GLU A N 1
ATOM 821 C CA . GLU A 1 97 ? 13.941 3.169 -30.165 1.00 46.84 97 GLU A CA 1
ATOM 822 C C . GLU A 1 97 ? 14.550 1.765 -30.383 1.00 46.84 97 GLU A C 1
ATOM 824 O O . GLU A 1 97 ? 15.454 1.597 -31.193 1.00 46.84 97 GLU A O 1
ATOM 829 N N . SER A 1 98 ? 14.059 0.727 -29.687 1.00 49.66 98 SER A N 1
ATOM 830 C CA . SER A 1 98 ? 14.692 -0.607 -29.669 1.00 49.66 98 SER A CA 1
ATOM 831 C C . SER A 1 98 ? 14.101 -1.632 -30.651 1.00 49.66 98 SER A C 1
ATOM 833 O O . SER A 1 98 ? 14.582 -2.763 -30.715 1.00 49.66 98 SER A O 1
ATOM 835 N N . HIS A 1 99 ? 13.112 -1.267 -31.471 1.00 51.94 99 HIS A N 1
ATOM 836 C CA . HIS A 1 99 ? 12.675 -2.091 -32.607 1.00 51.94 99 HIS A CA 1
ATOM 837 C C . HIS A 1 99 ? 13.358 -1.628 -33.901 1.00 51.94 99 HIS A C 1
ATOM 839 O O . HIS A 1 99 ? 12.735 -1.025 -34.767 1.00 51.94 99 HIS A O 1
ATOM 845 N N . GLY A 1 100 ? 14.660 -1.893 -34.019 1.00 47.53 100 GLY A N 1
ATOM 846 C CA . GLY A 1 100 ? 15.435 -1.489 -35.194 1.00 47.53 100 GLY A CA 1
ATOM 847 C C . GLY A 1 100 ? 16.845 -2.070 -35.266 1.00 47.53 100 GLY A C 1
ATOM 848 O O . GLY A 1 100 ? 17.748 -1.387 -35.725 1.00 47.53 100 GLY A O 1
ATOM 849 N N . VAL A 1 101 ? 17.073 -3.304 -34.800 1.00 43.09 101 VAL A N 1
ATOM 850 C CA . VAL A 1 101 ? 18.257 -4.068 -35.233 1.00 43.09 101 VAL A CA 1
ATOM 851 C C . VAL A 1 101 ? 17.824 -4.979 -36.370 1.00 43.09 101 VAL A C 1
ATOM 853 O O . VAL A 1 101 ? 17.303 -6.079 -36.197 1.00 43.09 101 VAL A O 1
ATOM 856 N N . GLU A 1 102 ? 17.994 -4.433 -37.563 1.00 47.41 102 GLU A N 1
ATOM 857 C CA . GLU A 1 102 ? 17.937 -5.128 -38.834 1.00 47.41 102 GLU A CA 1
ATOM 858 C C . GLU A 1 102 ? 19.186 -6.020 -38.912 1.00 47.41 102 GLU A C 1
ATOM 860 O O . GLU A 1 102 ? 20.288 -5.552 -39.190 1.00 47.41 102 GLU A O 1
ATOM 865 N N . LEU A 1 103 ? 19.048 -7.315 -38.612 1.00 50.09 103 LEU A N 1
ATOM 866 C CA . LEU A 1 103 ? 20.068 -8.301 -38.974 1.00 50.09 103 LEU A CA 1
ATOM 867 C C . LEU A 1 103 ? 19.971 -8.534 -40.485 1.00 50.09 103 LEU A C 1
ATOM 869 O O . LEU A 1 103 ? 19.204 -9.379 -40.946 1.00 50.09 103 LEU A O 1
ATOM 873 N N . GLY A 1 104 ? 20.710 -7.729 -41.247 1.00 54.03 104 GLY A N 1
ATOM 874 C CA . GLY A 1 104 ? 20.784 -7.792 -42.701 1.00 54.03 104 GLY A CA 1
ATOM 875 C C . GLY A 1 104 ? 22.199 -8.071 -43.204 1.00 54.03 104 GLY A C 1
ATOM 876 O O . GLY A 1 104 ? 23.006 -7.150 -43.252 1.00 54.03 104 GLY A O 1
ATOM 877 N N . ALA A 1 105 ? 22.384 -9.323 -43.647 1.00 47.78 105 ALA A N 1
ATOM 878 C CA . ALA A 1 105 ? 23.384 -9.872 -44.580 1.00 47.78 105 ALA A CA 1
ATOM 879 C C . ALA A 1 105 ? 24.855 -9.998 -44.137 1.00 47.78 105 ALA A C 1
ATOM 881 O O . ALA A 1 105 ? 25.559 -8.979 -43.989 1.00 47.78 105 ALA A O 1
#

pLDDT: mean 78.56, std 16.68, range [40.19, 92.31]

Secondary structure (DSSP, 8-state):
-----HHHHHHHHHHHHH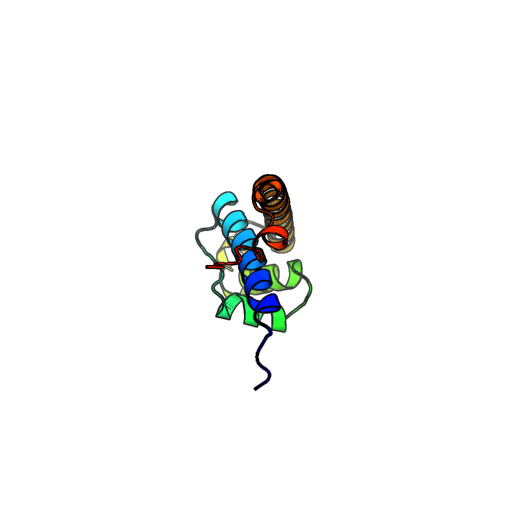HHHHHHHTT------HHHHHHHHHH-S-HHHHHHHHHHHH-TTGGGTS-HHHHHHHHHHHHHHHHHHHHHHHTT--GGG-S------